Protein AF-A0A975M7Q2-F1 (afdb_monomer_lite)

Secondary structure (DSSP, 8-state):
-----------------------S---------PEEEEEE-HHHHGGGGGGTPEEEE--SHHHHHHHHHT--TTEEEEEE-HHHHHHTTTGGG-TTSPEEEEPP-

pLDDT: mean 78.94, std 19.71, range [43.22, 97.06]

Radius of gyration: 27.91 Å; chains: 1; bounding box: 64×70×46 Å

Structure (mmCIF, N/CA/C/O backbone):
data_AF-A0A975M7Q2-F1
#
_entry.id   AF-A0A975M7Q2-F1
#
loop_
_atom_site.group_PDB
_atom_site.id
_atom_site.type_symbol
_atom_site.label_atom_id
_atom_site.label_alt_id
_atom_site.label_comp_id
_atom_site.label_asym_id
_atom_site.label_entity_id
_atom_site.label_seq_id
_atom_site.pdbx_PDB_ins_code
_atom_site.Cartn_x
_atom_site.Cartn_y
_atom_site.Cartn_z
_atom_site.occupancy
_atom_site.B_iso_or_equiv
_atom_site.auth_seq_id
_atom_site.auth_comp_id
_atom_site.auth_asym_id
_atom_site.auth_atom_id
_atom_site.pdbx_PDB_model_num
ATOM 1 N N . MET A 1 1 ? 50.970 -33.516 34.238 1.00 51.69 1 MET A N 1
ATOM 2 C CA . MET A 1 1 ? 51.977 -34.442 33.665 1.00 51.69 1 MET A CA 1
ATOM 3 C C . MET A 1 1 ? 51.558 -35.867 34.011 1.00 51.69 1 MET A C 1
ATOM 5 O O . MET A 1 1 ? 51.052 -36.036 35.111 1.00 51.69 1 MET A O 1
ATOM 9 N N . SER A 1 2 ? 51.789 -36.826 33.098 1.00 52.62 2 SER A N 1
ATOM 10 C CA . SER A 1 2 ? 51.241 -38.208 32.991 1.00 52.62 2 SER A CA 1
ATOM 11 C C . SER A 1 2 ? 50.012 -38.237 32.066 1.00 52.62 2 SER A C 1
ATOM 13 O O . SER A 1 2 ? 48.976 -37.705 32.441 1.00 52.62 2 SER A O 1
ATOM 15 N N . SER A 1 3 ? 50.058 -38.649 30.789 1.00 45.38 3 SER A N 1
ATOM 16 C CA . SER A 1 3 ? 50.880 -39.611 30.012 1.00 45.38 3 SER A CA 1
ATOM 17 C C . SER A 1 3 ? 50.821 -41.059 30.494 1.00 45.38 3 SER A C 1
ATOM 19 O O . SER A 1 3 ? 51.499 -41.386 31.467 1.00 45.38 3 SER A O 1
ATOM 21 N N . ALA A 1 4 ? 50.019 -41.869 29.785 1.00 54.19 4 ALA A N 1
ATOM 22 C CA . ALA A 1 4 ? 50.346 -43.127 29.073 1.00 54.19 4 ALA A CA 1
ATOM 23 C C . ALA A 1 4 ? 49.012 -43.878 28.798 1.00 54.19 4 ALA A C 1
ATOM 25 O O . ALA A 1 4 ? 48.249 -44.077 29.735 1.00 54.19 4 ALA A O 1
ATOM 26 N N . ASP A 1 5 ? 48.531 -44.047 27.560 1.00 52.31 5 ASP A N 1
ATOM 27 C CA . ASP A 1 5 ? 48.927 -44.981 26.476 1.00 52.31 5 ASP A CA 1
ATOM 28 C C . ASP A 1 5 ? 48.410 -46.430 26.612 1.00 52.31 5 ASP A C 1
ATOM 30 O O . ASP A 1 5 ? 48.272 -46.939 27.721 1.00 52.31 5 ASP A O 1
ATOM 34 N N . VAL A 1 6 ? 48.223 -47.071 25.439 1.00 63.69 6 VAL A N 1
ATOM 35 C CA . VAL A 1 6 ? 47.760 -48.452 25.109 1.00 63.69 6 VAL A CA 1
ATOM 36 C C . VAL A 1 6 ? 46.226 -48.596 24.948 1.00 63.69 6 VAL A C 1
ATOM 38 O O . VAL A 1 6 ? 45.512 -48.501 25.938 1.00 63.69 6 VAL A O 1
ATOM 41 N N . ASN A 1 7 ? 45.563 -48.742 23.785 1.00 52.19 7 ASN A N 1
ATOM 42 C CA . ASN A 1 7 ? 45.777 -49.231 22.399 1.00 52.19 7 ASN A CA 1
ATOM 43 C C . ASN A 1 7 ? 45.180 -50.641 22.105 1.00 52.19 7 ASN A C 1
ATOM 45 O O . ASN A 1 7 ? 45.416 -51.574 22.863 1.00 52.19 7 ASN A O 1
ATOM 49 N N . GLU A 1 8 ? 44.488 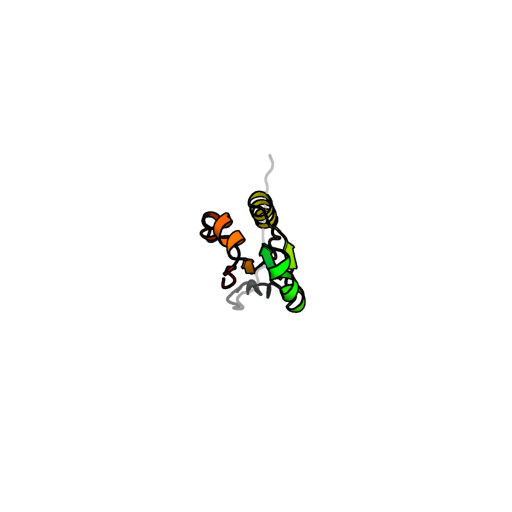-50.733 20.950 1.00 50.81 8 GLU A N 1
ATOM 50 C CA . GLU A 1 8 ? 44.126 -51.914 20.108 1.00 50.81 8 GLU A CA 1
ATOM 51 C C . GLU A 1 8 ? 43.085 -52.918 20.647 1.00 50.81 8 GLU A C 1
ATOM 53 O O . GLU A 1 8 ? 43.093 -53.277 21.812 1.00 50.81 8 GLU A O 1
ATOM 58 N N . ALA A 1 9 ? 42.168 -53.497 19.869 1.00 49.69 9 ALA A N 1
ATOM 59 C CA . ALA A 1 9 ? 41.797 -53.395 18.460 1.00 49.69 9 ALA A CA 1
ATOM 60 C C . ALA A 1 9 ? 40.444 -54.108 18.297 1.00 49.69 9 ALA A C 1
ATOM 62 O O . ALA A 1 9 ? 40.264 -55.174 18.874 1.00 49.69 9 ALA A O 1
ATOM 63 N N . GLU A 1 10 ? 39.553 -53.600 17.445 1.00 47.06 10 GLU A N 1
ATOM 64 C CA . GLU A 1 10 ? 38.587 -54.455 16.748 1.00 47.06 10 GLU A CA 1
ATOM 65 C C . GLU A 1 10 ? 38.637 -54.129 15.256 1.00 47.06 10 GLU A C 1
ATOM 67 O O . GLU A 1 10 ? 38.351 -53.023 14.795 1.00 47.06 10 GLU A O 1
ATOM 72 N N . THR A 1 11 ? 39.105 -55.125 14.516 1.00 51.84 11 THR A N 1
ATOM 73 C CA . THR A 1 11 ? 39.165 -55.214 13.067 1.00 51.84 11 THR A CA 1
ATOM 74 C C . THR A 1 11 ? 37.827 -55.743 12.553 1.00 51.84 11 THR A C 1
ATOM 76 O O . THR A 1 11 ? 37.319 -56.739 13.060 1.00 51.84 11 THR A O 1
ATOM 79 N N . GLY A 1 12 ? 37.255 -55.133 11.509 1.00 45.81 12 GLY A N 1
ATOM 80 C CA . GLY A 1 12 ? 36.086 -55.738 10.865 1.00 45.81 12 GLY A CA 1
ATOM 81 C C . GLY A 1 12 ? 35.348 -54.902 9.825 1.00 45.81 12 GLY A C 1
ATOM 82 O O . GLY A 1 12 ? 34.288 -54.367 10.112 1.00 45.81 12 GLY A O 1
ATOM 83 N N . SER A 1 13 ? 35.870 -54.924 8.595 1.00 49.47 13 SER A N 1
ATOM 84 C CA . SER A 1 13 ? 35.130 -54.851 7.318 1.00 49.47 13 SER A CA 1
ATOM 85 C C . SER A 1 13 ? 34.426 -53.548 6.896 1.00 49.47 13 SER A C 1
ATOM 87 O O . SER A 1 13 ? 33.320 -53.233 7.322 1.00 49.47 13 SER A O 1
ATOM 89 N N . GLY A 1 14 ? 35.003 -52.872 5.893 1.00 46.00 14 GLY A N 1
ATOM 90 C CA . GLY A 1 14 ? 34.227 -52.111 4.894 1.00 46.00 14 GLY A CA 1
ATOM 91 C C . GLY A 1 14 ? 33.785 -53.005 3.716 1.00 46.00 14 GLY A C 1
ATOM 92 O O . GLY A 1 14 ? 33.982 -54.218 3.785 1.00 46.00 14 GLY A O 1
ATOM 93 N N . PRO A 1 15 ? 33.301 -52.455 2.582 1.00 52.12 15 PRO A N 1
ATOM 94 C CA . PRO A 1 15 ? 32.708 -51.134 2.368 1.00 52.12 15 PRO A CA 1
ATOM 95 C C . PRO A 1 15 ? 31.280 -51.236 1.770 1.00 52.12 15 PRO A C 1
ATOM 97 O O . PRO A 1 15 ? 31.039 -51.955 0.803 1.00 52.12 15 PRO A O 1
ATOM 100 N N . GLY A 1 16 ? 30.326 -50.471 2.304 1.00 47.06 16 GLY A N 1
ATOM 101 C CA . GLY A 1 16 ? 28.997 -50.293 1.713 1.00 47.06 16 GLY A CA 1
ATOM 102 C C . GLY A 1 16 ? 28.849 -48.869 1.200 1.00 47.06 16 GLY A C 1
ATOM 103 O O . GLY A 1 16 ? 28.748 -47.939 1.993 1.00 47.06 16 GLY A O 1
ATOM 104 N N . GLY A 1 17 ? 28.894 -48.697 -0.121 1.00 46.62 17 GLY A N 1
ATOM 105 C CA . GLY A 1 17 ? 28.723 -47.409 -0.781 1.00 46.62 17 GLY A CA 1
ATOM 106 C C . GLY A 1 17 ? 27.366 -46.769 -0.481 1.00 46.62 17 GLY A C 1
ATOM 107 O O . GLY A 1 17 ? 26.326 -47.420 -0.518 1.00 46.62 17 GLY A O 1
ATOM 108 N N . GLY A 1 18 ? 27.404 -45.467 -0.225 1.00 44.53 18 GLY A N 1
ATOM 109 C CA . GLY A 1 18 ? 26.240 -44.614 -0.024 1.00 44.53 18 GLY A CA 1
ATOM 110 C C . GLY A 1 18 ? 26.659 -43.165 -0.201 1.00 44.53 18 GLY A C 1
ATOM 111 O O . GLY A 1 18 ? 26.815 -42.418 0.757 1.00 44.53 18 GLY A O 1
ATOM 112 N N . THR A 1 19 ? 26.950 -42.810 -1.446 1.00 51.81 19 THR A N 1
ATOM 113 C CA . THR A 1 19 ? 27.262 -41.458 -1.901 1.00 51.81 19 THR A CA 1
ATOM 114 C C . THR A 1 19 ? 26.157 -40.473 -1.531 1.00 51.81 19 THR A C 1
ATOM 116 O O . THR A 1 19 ? 24.996 -40.701 -1.863 1.00 51.81 19 THR A O 1
ATOM 119 N N . GLY A 1 20 ? 26.554 -39.332 -0.971 1.00 45.94 20 GLY A N 1
ATOM 120 C CA . GLY A 1 20 ? 25.791 -38.093 -1.079 1.00 45.94 20 GLY A CA 1
ATOM 121 C C . GLY A 1 20 ? 24.807 -37.848 0.054 1.00 45.94 20 GLY A C 1
ATOM 122 O O . GLY A 1 20 ? 23.603 -38.029 -0.104 1.00 45.94 20 GLY A O 1
ATOM 123 N N . GLY A 1 21 ? 25.318 -37.280 1.148 1.00 49.25 21 GLY A N 1
ATOM 124 C CA . GLY A 1 21 ? 24.552 -36.312 1.923 1.00 49.25 21 GLY A CA 1
ATOM 125 C C . GLY A 1 21 ? 24.221 -35.117 1.030 1.00 49.25 21 GLY A C 1
ATOM 126 O O . GLY A 1 21 ? 24.939 -34.124 1.013 1.00 49.25 21 GLY A O 1
ATOM 127 N N . ALA A 1 22 ? 23.160 -35.241 0.239 1.00 54.53 22 ALA A N 1
ATOM 128 C CA . ALA A 1 22 ? 22.482 -34.102 -0.345 1.00 54.53 22 ALA A CA 1
ATOM 129 C C . ALA A 1 22 ? 21.526 -33.602 0.731 1.00 54.53 22 ALA A C 1
ATOM 131 O O . ALA A 1 22 ? 20.546 -34.272 1.062 1.00 54.53 22 ALA A O 1
ATOM 132 N N . GLY A 1 23 ? 21.900 -32.474 1.332 1.00 46.59 23 GLY A N 1
ATOM 133 C CA . GLY A 1 23 ? 21.160 -31.837 2.399 1.00 46.59 23 GLY A CA 1
ATOM 134 C C . GLY A 1 23 ? 19.666 -31.816 2.113 1.00 46.59 23 GLY A C 1
ATOM 135 O O . GLY A 1 23 ? 19.208 -31.474 1.025 1.00 46.59 23 GLY A O 1
ATOM 136 N N . THR A 1 24 ? 18.897 -32.097 3.152 1.00 55.56 24 THR A N 1
ATOM 137 C CA . THR A 1 24 ? 17.496 -31.695 3.274 1.00 55.56 24 THR A CA 1
ATOM 138 C C . THR A 1 24 ? 17.345 -30.171 3.407 1.00 55.56 24 THR A C 1
ATOM 140 O O . THR A 1 24 ? 16.369 -29.696 3.968 1.00 55.56 24 THR A O 1
ATOM 143 N N . ASP A 1 25 ? 18.283 -29.400 2.855 1.00 48.53 25 ASP A N 1
ATOM 144 C CA . ASP A 1 25 ? 18.073 -28.044 2.371 1.00 48.53 25 ASP A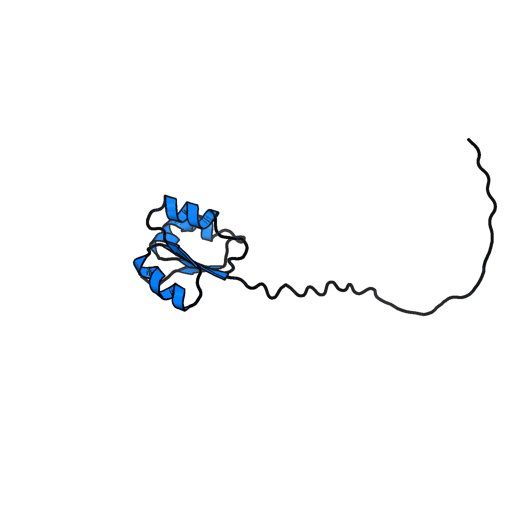 CA 1
ATOM 145 C C . ASP A 1 25 ? 17.694 -28.147 0.889 1.00 48.53 25 ASP A C 1
ATOM 147 O O . ASP A 1 25 ? 18.374 -27.706 -0.031 1.00 48.53 25 ASP A O 1
ATOM 151 N N . ARG A 1 26 ? 16.572 -28.806 0.626 1.00 48.44 26 ARG A N 1
ATOM 152 C CA . ARG A 1 26 ? 15.719 -28.234 -0.393 1.00 48.44 26 ARG A CA 1
ATOM 153 C C . ARG A 1 26 ? 14.847 -27.334 0.438 1.00 48.44 26 ARG A C 1
ATOM 155 O O . ARG A 1 26 ? 13.858 -27.822 0.977 1.00 48.44 26 ARG A O 1
ATOM 162 N N . GLY A 1 27 ? 15.263 -26.083 0.629 1.00 44.81 27 GLY A N 1
ATOM 163 C CA . GLY A 1 27 ? 14.335 -25.053 1.033 1.00 44.81 27 GLY A CA 1
ATOM 164 C C . GLY A 1 27 ? 13.054 -25.275 0.233 1.00 44.81 27 GLY A C 1
ATOM 165 O O . GLY A 1 27 ? 12.958 -24.940 -0.945 1.00 44.81 27 GLY A O 1
ATOM 166 N N . THR A 1 28 ? 12.038 -25.842 0.881 1.00 51.56 28 THR A N 1
ATOM 167 C CA . THR A 1 28 ? 10.763 -25.160 0.953 1.00 51.56 28 THR A CA 1
ATOM 168 C C 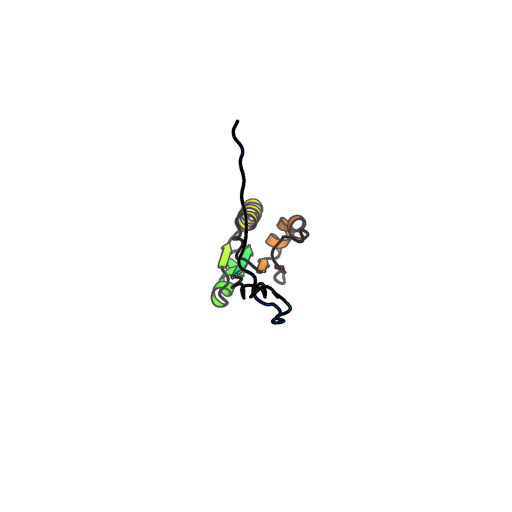. THR A 1 28 ? 11.146 -23.723 1.240 1.00 51.56 28 THR A C 1
ATOM 170 O O . THR A 1 28 ? 11.286 -23.339 2.397 1.00 51.56 28 THR A O 1
ATOM 173 N N . GLY A 1 29 ? 11.416 -22.943 0.184 1.00 43.22 29 GLY A N 1
ATOM 174 C CA . GLY A 1 29 ? 11.147 -21.529 0.258 1.00 43.22 29 GLY A CA 1
ATOM 175 C C . GLY A 1 29 ? 9.741 -21.534 0.801 1.00 43.22 29 GLY A C 1
ATOM 176 O O . GLY A 1 29 ? 8.854 -22.119 0.167 1.00 43.22 29 GLY A O 1
ATOM 177 N N . SER A 1 30 ? 9.589 -21.109 2.057 1.00 56.91 30 SER A N 1
ATOM 178 C CA . SER A 1 30 ? 8.289 -20.863 2.648 1.00 56.91 30 SER A CA 1
ATOM 179 C C . SER A 1 30 ? 7.469 -20.301 1.504 1.00 56.91 30 SER A C 1
ATOM 181 O O . SER A 1 30 ? 7.926 -19.343 0.877 1.00 56.91 30 SER A O 1
ATOM 183 N N . ASN A 1 31 ? 6.368 -20.951 1.118 1.00 49.12 31 ASN A N 1
ATOM 184 C CA . ASN A 1 31 ? 5.396 -20.297 0.251 1.00 49.12 31 ASN A CA 1
ATOM 185 C C . ASN A 1 31 ? 4.912 -19.132 1.107 1.00 49.12 31 ASN A C 1
ATOM 187 O O . ASN A 1 31 ? 3.992 -19.283 1.905 1.00 49.12 31 ASN A O 1
ATOM 191 N N . GLY A 1 32 ? 5.708 -18.066 1.116 1.00 54.41 32 GLY A N 1
ATOM 192 C CA . GLY A 1 32 ? 5.657 -17.029 2.110 1.00 54.41 32 GLY A CA 1
ATOM 193 C C . GLY A 1 32 ? 4.335 -16.382 1.839 1.00 54.41 32 GLY A C 1
ATOM 194 O O . GLY A 1 32 ? 4.135 -15.843 0.753 1.00 54.41 32 GLY A O 1
ATOM 195 N N . THR A 1 33 ? 3.405 -16.530 2.769 1.00 70.50 33 THR A N 1
ATOM 196 C CA . THR A 1 33 ? 2.146 -15.800 2.781 1.00 70.50 33 THR A CA 1
ATOM 197 C C . THR A 1 33 ? 2.486 -14.322 2.909 1.00 70.50 33 THR A C 1
ATOM 199 O O . THR A 1 33 ? 2.489 -13.759 3.999 1.00 70.50 33 THR A O 1
ATOM 202 N N . GLY A 1 34 ? 2.878 -13.729 1.785 1.00 82.25 34 GLY A N 1
ATOM 203 C CA . GLY A 1 34 ? 3.152 -12.319 1.642 1.00 82.25 34 GLY A CA 1
ATOM 204 C C . GLY A 1 34 ? 1.835 -11.575 1.710 1.00 82.25 34 GLY A C 1
ATOM 205 O O . GLY A 1 34 ? 0.859 -11.957 1.062 1.00 82.25 34 GLY A O 1
ATOM 206 N N . THR A 1 35 ? 1.796 -10.529 2.521 1.00 92.00 35 THR A N 1
ATOM 207 C CA . THR A 1 35 ? 0.619 -9.671 2.632 1.00 92.00 35 THR A CA 1
ATOM 208 C C . THR A 1 35 ? 0.737 -8.523 1.640 1.00 92.00 35 THR A C 1
ATOM 210 O O . THR A 1 35 ? 1.827 -7.993 1.416 1.00 92.00 35 THR A O 1
ATOM 213 N N . VAL A 1 36 ? -0.389 -8.137 1.042 1.00 94.25 36 VAL A N 1
ATOM 214 C CA . VAL A 1 36 ? -0.480 -6.913 0.244 1.00 94.25 36 VAL A CA 1
ATOM 215 C C . VAL A 1 36 ? -0.871 -5.770 1.173 1.00 94.25 36 VAL A C 1
ATOM 217 O O . VAL A 1 36 ? -1.885 -5.848 1.867 1.00 94.25 36 VAL A O 1
ATOM 220 N N . ALA A 1 37 ? -0.075 -4.709 1.187 1.00 96.25 37 ALA A N 1
ATOM 221 C CA . ALA A 1 37 ? -0.404 -3.461 1.859 1.00 96.25 37 ALA A CA 1
ATOM 222 C C . ALA A 1 37 ? -0.907 -2.429 0.844 1.00 96.25 37 ALA A C 1
ATOM 224 O O . ALA A 1 37 ? -0.551 -2.479 -0.332 1.00 96.25 37 ALA A O 1
ATOM 225 N N . ALA A 1 38 ? -1.713 -1.474 1.293 1.00 96.75 38 ALA A N 1
ATOM 226 C CA . ALA A 1 38 ? -2.059 -0.297 0.512 1.00 96.75 38 ALA A CA 1
ATOM 227 C C . ALA A 1 38 ? -1.826 0.966 1.349 1.00 96.75 38 ALA A C 1
ATOM 229 O O . ALA A 1 38 ? -2.297 1.033 2.483 1.00 96.75 38 ALA A O 1
ATOM 230 N N . LEU A 1 39 ? -1.093 1.939 0.809 1.00 97.06 39 LEU A N 1
ATOM 231 C CA . LEU A 1 39 ? -0.607 3.129 1.513 1.00 97.06 39 LEU A CA 1
ATOM 232 C C . LEU A 1 39 ? -0.946 4.401 0.723 1.00 97.06 39 LEU A C 1
ATOM 234 O O . LEU A 1 39 ? -0.705 4.474 -0.482 1.00 97.06 39 LEU A O 1
ATOM 238 N N . GLY A 1 40 ? -1.498 5.399 1.415 1.00 95.81 40 GLY A N 1
ATOM 239 C CA . GLY A 1 40 ? -1.922 6.671 0.824 1.00 95.81 40 GLY A CA 1
ATOM 240 C C . GLY A 1 40 ? -3.306 7.138 1.279 1.00 95.81 40 GLY A C 1
ATOM 241 O O . GLY A 1 40 ? -3.774 6.777 2.364 1.00 95.81 40 GLY A O 1
ATOM 242 N N . GLU A 1 41 ? -3.967 7.966 0.466 1.00 94.19 41 GLU A N 1
ATOM 243 C CA . GLU A 1 41 ? -5.168 8.697 0.869 1.00 94.19 41 GLU A CA 1
ATOM 244 C C . GLU A 1 41 ? -6.350 7.762 1.183 1.00 94.19 41 GLU A C 1
ATOM 246 O O . GLU A 1 41 ? -6.751 6.957 0.332 1.00 94.19 41 GLU A O 1
ATOM 251 N N . PRO A 1 42 ? -7.013 7.916 2.349 1.00 90.62 42 PRO A N 1
ATOM 252 C CA . PRO A 1 42 ? -8.058 6.995 2.807 1.00 90.62 42 PRO A CA 1
ATOM 253 C C . PRO A 1 42 ? -9.190 6.766 1.798 1.00 90.62 42 PRO A C 1
ATOM 255 O O . PRO A 1 42 ? -9.692 5.649 1.664 1.00 90.62 42 PRO A O 1
ATOM 258 N N . ALA A 1 43 ? -9.577 7.820 1.070 1.00 88.88 43 ALA A N 1
ATOM 259 C CA . ALA A 1 43 ? -10.662 7.776 0.095 1.00 88.88 43 ALA A CA 1
ATOM 260 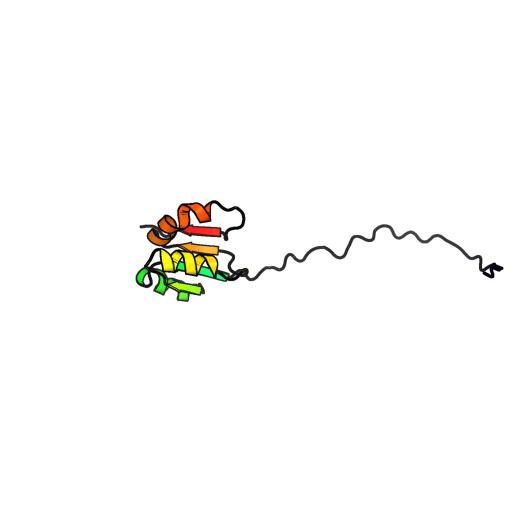C C . ALA A 1 43 ? -10.378 6.813 -1.071 1.00 88.88 43 ALA A C 1
ATOM 262 O O . ALA A 1 43 ? -11.295 6.142 -1.542 1.00 88.88 43 ALA A O 1
ATOM 263 N N . LEU A 1 44 ? -9.118 6.705 -1.502 1.00 87.25 44 LEU A N 1
ATOM 264 C CA . LEU A 1 44 ? -8.702 5.818 -2.592 1.00 87.25 44 LEU A CA 1
ATOM 265 C C . LEU A 1 44 ? -8.467 4.382 -2.107 1.00 87.25 44 LEU A C 1
ATOM 267 O O . LEU A 1 44 ? -8.586 3.433 -2.881 1.00 87.25 44 LEU A O 1
ATOM 271 N N . LEU A 1 45 ? -8.165 4.208 -0.818 1.00 91.25 45 LEU A N 1
ATOM 272 C CA . LEU A 1 45 ? -7.800 2.912 -0.250 1.00 91.25 45 LEU A CA 1
ATOM 273 C C . LEU A 1 45 ? -8.991 2.047 0.179 1.00 91.25 45 LEU A C 1
ATOM 275 O O . LEU A 1 45 ? -8.865 0.825 0.262 1.00 91.25 45 LEU A O 1
ATOM 279 N N . GLN A 1 46 ? -10.154 2.644 0.446 1.00 86.75 46 GLN A N 1
ATOM 280 C CA . GLN A 1 46 ? -11.283 1.958 1.087 1.00 86.75 46 GLN A CA 1
ATOM 281 C C . GLN A 1 46 ? -11.742 0.678 0.357 1.00 86.75 46 GLN A C 1
ATOM 283 O O . GLN A 1 46 ? -12.152 -0.286 1.013 1.00 86.75 46 GLN A O 1
ATOM 288 N N . GLY A 1 47 ? -11.643 0.638 -0.976 1.00 87.25 47 GLY A N 1
ATOM 289 C CA . GLY A 1 47 ? -11.997 -0.532 -1.790 1.00 87.25 47 GLY A CA 1
ATOM 290 C C . GLY A 1 47 ? -11.022 -1.710 -1.664 1.00 87.25 47 GLY A C 1
ATOM 291 O O . GLY A 1 47 ? -11.435 -2.861 -1.787 1.00 87.25 47 GLY A O 1
ATOM 292 N N . TYR A 1 48 ? -9.751 -1.459 -1.337 1.00 90.00 48 TYR A N 1
ATOM 293 C CA . TYR A 1 48 ? -8.707 -2.492 -1.297 1.00 90.00 48 TYR A CA 1
ATOM 294 C C . TYR A 1 48 ? -8.831 -3.442 -0.105 1.00 90.00 48 TYR A C 1
ATOM 296 O O . TYR A 1 48 ? -8.347 -4.572 -0.166 1.00 90.00 48 TYR A O 1
ATOM 304 N N . ARG A 1 49 ? -9.574 -3.054 0.940 1.00 88.75 49 ARG A N 1
AT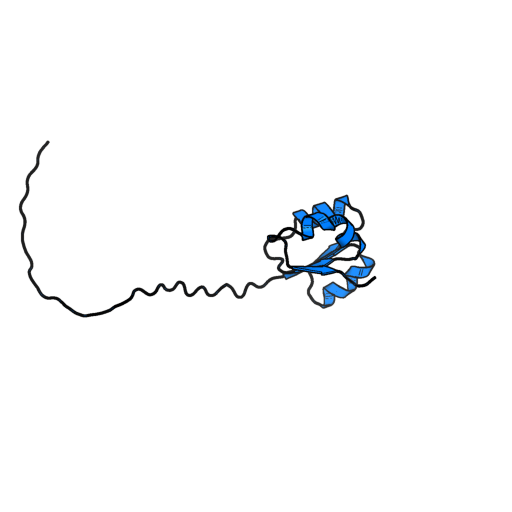OM 305 C CA . ARG A 1 49 ? -9.931 -3.977 2.030 1.00 88.75 49 ARG A CA 1
ATOM 306 C C . ARG A 1 49 ? -10.698 -5.196 1.536 1.00 88.75 49 ARG A C 1
ATOM 308 O O . ARG A 1 49 ? -10.530 -6.274 2.094 1.00 88.75 49 ARG A O 1
ATOM 315 N N . LEU A 1 50 ? -11.525 -5.036 0.502 1.00 90.31 50 LEU A N 1
ATOM 316 C CA . LEU A 1 50 ? -12.290 -6.141 -0.081 1.00 90.31 50 LEU A CA 1
ATOM 317 C C . LEU A 1 50 ? -11.377 -7.165 -0.764 1.00 90.31 50 LEU A C 1
ATOM 319 O O . LEU A 1 50 ? -11.702 -8.346 -0.797 1.00 90.31 50 LEU A O 1
ATOM 323 N N . ALA A 1 51 ? -10.228 -6.715 -1.270 1.00 89.25 51 ALA A N 1
ATOM 324 C CA . ALA A 1 51 ? -9.211 -7.560 -1.885 1.00 89.25 51 ALA A CA 1
ATOM 325 C C . ALA A 1 51 ? -8.252 -8.199 -0.860 1.00 89.25 51 ALA A C 1
ATOM 327 O O . ALA A 1 51 ? -7.309 -8.878 -1.253 1.00 89.25 51 ALA A O 1
ATOM 328 N N . GLY A 1 52 ? -8.468 -7.983 0.444 1.00 90.56 52 GLY A N 1
ATOM 329 C CA . GLY A 1 52 ? -7.613 -8.517 1.506 1.00 90.56 52 GLY A CA 1
ATOM 330 C C . GLY A 1 52 ? -6.346 -7.702 1.776 1.00 90.56 52 GLY A C 1
ATOM 331 O O . GLY A 1 52 ? -5.477 -8.178 2.502 1.00 90.56 52 GLY A O 1
ATOM 332 N N . ALA A 1 53 ? -6.232 -6.486 1.228 1.00 93.62 53 ALA A N 1
ATOM 333 C CA . ALA A 1 53 ? -5.093 -5.621 1.512 1.00 93.62 53 ALA A CA 1
ATOM 334 C C . ALA A 1 53 ? -5.179 -5.009 2.919 1.00 93.62 53 ALA A C 1
ATOM 336 O O . ALA A 1 53 ? -6.249 -4.577 3.369 1.00 93.62 53 ALA A O 1
ATOM 337 N N . VAL A 1 54 ? -4.030 -4.911 3.588 1.00 94.94 54 VAL A N 1
ATOM 338 C CA . VAL A 1 54 ? -3.884 -4.164 4.841 1.00 94.94 54 VAL A CA 1
ATOM 339 C C . VAL A 1 54 ? -3.720 -2.687 4.507 1.00 94.94 54 VAL A C 1
ATOM 341 O O . VAL A 1 54 ? -2.827 -2.315 3.750 1.00 94.94 54 VAL A O 1
ATOM 344 N N . LEU A 1 55 ? -4.590 -1.838 5.051 1.00 95.25 55 LEU A N 1
ATOM 345 C CA . LEU A 1 55 ? -4.549 -0.409 4.756 1.00 95.25 55 LEU A CA 1
ATOM 346 C C . LEU A 1 55 ? -3.668 0.346 5.748 1.00 95.25 55 LEU A C 1
ATOM 348 O O . LEU A 1 55 ? -3.866 0.246 6.957 1.00 95.25 55 LEU A O 1
ATOM 352 N N . PHE A 1 56 ? -2.798 1.186 5.206 1.00 96.56 56 PHE A N 1
ATOM 353 C CA . PHE A 1 56 ? -2.013 2.194 5.901 1.00 96.56 56 PHE A CA 1
ATOM 354 C C . PHE A 1 56 ? -2.481 3.573 5.410 1.00 96.56 56 PHE A C 1
ATOM 356 O O . PHE A 1 56 ? -1.913 4.131 4.473 1.00 96.56 56 PHE A O 1
ATOM 363 N N . PRO A 1 57 ? -3.585 4.110 5.958 1.00 95.69 57 PRO A N 1
ATOM 364 C CA . PRO A 1 57 ? -4.078 5.422 5.560 1.00 95.69 57 PRO A CA 1
ATOM 365 C C . PRO A 1 57 ? -3.087 6.512 5.985 1.00 95.69 57 PRO A C 1
ATOM 367 O O . PRO A 1 57 ? -2.784 6.645 7.168 1.00 95.69 57 PRO A O 1
ATOM 370 N N . ALA A 1 58 ? -2.613 7.303 5.026 1.00 95.94 58 ALA A N 1
ATOM 371 C CA . ALA A 1 58 ? -1.686 8.408 5.248 1.00 95.94 58 ALA A CA 1
ATOM 372 C C . ALA A 1 58 ? -1.941 9.498 4.202 1.00 95.94 58 ALA A C 1
ATOM 374 O O . ALA A 1 58 ? -2.087 9.194 3.022 1.00 95.94 58 ALA A O 1
ATOM 375 N N . SER A 1 59 ? -2.046 10.761 4.619 1.00 91.00 59 SER A N 1
ATOM 376 C CA . SER A 1 59 ? -2.342 11.880 3.700 1.00 91.00 59 SER A CA 1
ATOM 377 C C . SER A 1 59 ? -1.265 12.960 3.703 1.00 91.00 59 SER A C 1
ATOM 379 O O . SER A 1 59 ? -1.216 13.776 2.787 1.00 91.00 59 SER A O 1
ATOM 381 N N . SER A 1 60 ? -0.400 12.979 4.717 1.00 94.88 60 SER A N 1
ATOM 382 C CA . SER A 1 60 ? 0.755 13.874 4.770 1.00 94.88 60 SER A CA 1
ATOM 383 C C . SER A 1 60 ? 2.057 13.139 4.467 1.00 94.88 60 SER A C 1
ATOM 385 O O . SER A 1 60 ? 2.193 11.945 4.725 1.00 94.88 60 SER A O 1
ATOM 387 N N . GLU A 1 61 ? 3.051 13.875 3.974 1.00 95.12 61 GLU A N 1
ATOM 388 C CA . GLU A 1 61 ? 4.388 13.342 3.701 1.00 95.12 61 GLU A CA 1
ATOM 389 C C . GLU A 1 61 ? 5.002 12.630 4.920 1.00 95.12 61 GLU A C 1
ATOM 391 O O . GLU A 1 61 ? 5.524 11.522 4.798 1.00 95.12 61 GLU A O 1
ATOM 396 N N . THR A 1 62 ? 4.893 13.228 6.110 1.00 95.75 62 THR A N 1
ATOM 397 C CA . THR A 1 62 ? 5.416 12.643 7.352 1.00 95.75 62 THR A CA 1
ATOM 398 C C . THR A 1 62 ? 4.726 11.324 7.697 1.00 95.75 62 THR A C 1
ATOM 400 O O . THR A 1 62 ? 5.399 10.363 8.067 1.00 95.75 62 THR A O 1
ATOM 403 N N . GLU A 1 63 ? 3.399 11.251 7.554 1.00 96.25 63 GLU A N 1
ATOM 404 C CA . GLU A 1 63 ? 2.640 10.015 7.785 1.00 96.25 63 GLU A CA 1
ATOM 405 C C . GLU A 1 63 ? 3.010 8.933 6.772 1.00 96.25 63 GLU A C 1
ATOM 407 O O . GLU A 1 63 ? 3.161 7.777 7.152 1.00 96.25 63 GLU A O 1
ATOM 412 N N . ILE A 1 64 ? 3.197 9.303 5.502 1.00 97.06 64 ILE A N 1
ATOM 413 C CA . ILE A 1 64 ? 3.569 8.369 4.435 1.00 97.06 64 ILE A CA 1
ATOM 414 C C . ILE A 1 64 ? 4.936 7.748 4.735 1.00 97.06 64 ILE A C 1
ATOM 416 O O . ILE A 1 64 ? 5.069 6.525 4.712 1.00 97.06 64 ILE A O 1
ATOM 420 N N . ARG A 1 65 ? 5.940 8.565 5.080 1.00 95.56 65 ARG A N 1
ATOM 421 C CA . ARG A 1 65 ? 7.283 8.069 5.428 1.00 95.56 65 ARG A CA 1
ATOM 422 C C . ARG A 1 65 ? 7.272 7.212 6.695 1.00 95.56 65 ARG A C 1
ATOM 424 O O . ARG A 1 65 ? 7.949 6.189 6.744 1.00 95.56 65 ARG A O 1
ATOM 431 N N . ALA A 1 66 ? 6.496 7.602 7.707 1.00 96.00 66 ALA A N 1
ATOM 432 C CA . ALA A 1 66 ? 6.359 6.830 8.942 1.00 96.00 66 ALA A CA 1
ATOM 433 C C . ALA A 1 66 ? 5.645 5.487 8.717 1.00 96.00 66 ALA A C 1
ATOM 435 O O . ALA A 1 66 ? 6.044 4.466 9.271 1.00 96.00 66 ALA A O 1
ATOM 436 N N . ALA A 1 67 ? 4.604 5.461 7.888 1.00 96.00 67 ALA A N 1
ATOM 437 C CA . ALA A 1 67 ? 3.905 4.231 7.540 1.00 96.00 67 ALA A CA 1
ATOM 438 C C . ALA A 1 67 ? 4.793 3.298 6.705 1.00 96.00 67 ALA A C 1
ATOM 440 O O . ALA A 1 67 ? 4.824 2.101 6.963 1.00 96.00 67 ALA A O 1
ATOM 441 N N . TRP A 1 68 ? 5.561 3.845 5.759 1.00 95.38 68 TRP A N 1
ATOM 442 C CA . TRP A 1 68 ? 6.518 3.086 4.953 1.00 95.38 68 TRP A CA 1
ATOM 443 C C . TRP A 1 68 ? 7.611 2.424 5.804 1.00 95.38 68 TRP A C 1
ATOM 445 O O . TRP A 1 68 ? 7.884 1.239 5.645 1.00 95.38 68 TRP A O 1
ATOM 455 N N . SER A 1 69 ? 8.191 3.153 6.762 1.00 93.31 69 SER A N 1
ATOM 456 C CA . SER A 1 69 ? 9.255 2.624 7.629 1.00 93.31 69 SER A CA 1
ATOM 457 C C . SER A 1 69 ? 8.772 1.624 8.685 1.00 93.31 69 SER A C 1
ATOM 459 O O . SER A 1 69 ? 9.587 0.934 9.292 1.00 93.31 69 SER A O 1
ATOM 461 N N . THR A 1 70 ? 7.460 1.542 8.916 1.00 93.69 70 THR A N 1
ATOM 462 C CA . THR A 1 70 ? 6.838 0.627 9.886 1.00 93.69 70 THR A CA 1
ATOM 463 C C . THR A 1 70 ? 6.145 -0.558 9.218 1.00 93.69 70 THR A C 1
ATOM 465 O O . THR A 1 70 ? 5.488 -1.348 9.904 1.00 93.69 70 THR A O 1
ATOM 468 N N . LEU A 1 71 ? 6.286 -0.704 7.894 1.00 92.31 71 LEU A N 1
ATOM 469 C CA . LEU A 1 71 ? 5.751 -1.849 7.170 1.00 92.31 71 LEU A CA 1
ATOM 470 C C . LEU A 1 71 ? 6.336 -3.148 7.742 1.00 92.31 71 LEU A C 1
ATOM 472 O O . LEU A 1 71 ? 7.554 -3.270 7.865 1.00 92.31 71 LEU A O 1
ATOM 476 N N . PRO A 1 72 ? 5.491 -4.133 8.087 1.00 89.50 72 PRO A N 1
ATOM 477 C CA . PRO A 1 72 ? 5.977 -5.427 8.538 1.00 89.50 72 PRO A CA 1
ATOM 478 C C . PRO A 1 72 ? 6.805 -6.124 7.454 1.00 89.50 72 PRO A C 1
ATOM 480 O O . PRO A 1 72 ? 6.411 -6.118 6.290 1.00 89.50 72 PRO A O 1
ATOM 483 N N . ASP A 1 73 ? 7.829 -6.878 7.854 1.00 88.25 73 ASP A N 1
ATOM 484 C CA . ASP A 1 73 ? 8.653 -7.703 6.946 1.00 88.25 73 ASP A CA 1
ATOM 485 C C . ASP A 1 73 ? 7.849 -8.767 6.165 1.00 88.25 73 ASP A C 1
ATOM 487 O O . ASP A 1 73 ? 8.339 -9.396 5.232 1.00 88.25 73 ASP A O 1
ATOM 491 N N . THR A 1 74 ? 6.591 -8.994 6.551 1.00 89.56 74 THR A N 1
ATOM 492 C CA . THR A 1 74 ? 5.653 -9.897 5.864 1.00 89.56 74 THR A CA 1
ATOM 493 C C . THR A 1 74 ? 4.966 -9.256 4.654 1.00 89.56 74 THR A C 1
ATOM 495 O O . THR A 1 74 ? 4.266 -9.950 3.909 1.00 89.56 74 THR A O 1
ATOM 498 N N . VAL A 1 75 ? 5.124 -7.945 4.447 1.00 93.12 75 VAL A N 1
ATOM 499 C CA . VAL A 1 75 ? 4.546 -7.224 3.310 1.00 93.12 75 VAL A CA 1
ATOM 500 C C . VAL A 1 75 ? 5.382 -7.497 2.067 1.00 93.12 75 VAL A C 1
ATOM 502 O O . VAL A 1 75 ? 6.506 -7.029 1.935 1.00 93.12 75 VAL A O 1
ATOM 505 N N . ALA A 1 76 ? 4.807 -8.249 1.132 1.00 91.94 76 ALA A N 1
ATOM 506 C CA . ALA A 1 76 ? 5.478 -8.598 -0.117 1.00 91.94 76 ALA A CA 1
ATOM 507 C C . ALA A 1 76 ? 5.219 -7.574 -1.229 1.00 91.94 76 ALA A C 1
ATOM 509 O O . ALA A 1 76 ? 6.038 -7.431 -2.136 1.00 91.94 76 ALA A O 1
ATOM 510 N N . ALA A 1 77 ? 4.081 -6.871 -1.172 1.00 93.44 77 ALA A N 1
ATOM 511 C CA . ALA A 1 77 ? 3.728 -5.847 -2.145 1.00 93.44 77 ALA A CA 1
ATOM 512 C C . ALA A 1 77 ? 2.969 -4.678 -1.509 1.00 93.44 77 ALA A C 1
ATOM 514 O O . ALA A 1 77 ? 2.138 -4.883 -0.621 1.00 93.44 77 ALA A O 1
ATOM 515 N N . VAL A 1 78 ? 3.217 -3.464 -2.002 1.00 96.56 78 VAL A N 1
ATOM 516 C CA . VAL A 1 78 ? 2.568 -2.229 -1.552 1.00 96.56 78 VAL A CA 1
A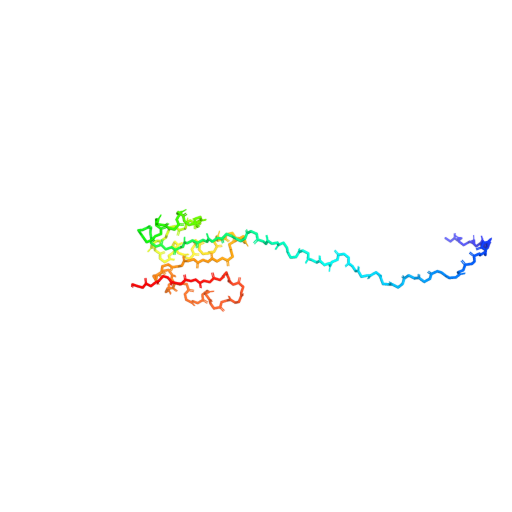TOM 517 C C . VAL A 1 78 ? 1.902 -1.526 -2.731 1.00 96.56 78 VAL A C 1
ATOM 519 O O . VAL A 1 78 ? 2.550 -1.158 -3.711 1.00 96.56 78 VAL A O 1
ATOM 522 N N . VAL A 1 79 ? 0.595 -1.310 -2.617 1.00 96.00 79 VAL A N 1
ATOM 523 C CA . VAL A 1 79 ? -0.187 -0.469 -3.522 1.00 96.00 79 VAL A CA 1
ATOM 524 C C . VAL A 1 79 ? -0.142 0.968 -3.008 1.00 96.00 79 VAL A C 1
ATOM 526 O O . VAL A 1 79 ? -0.619 1.258 -1.915 1.00 96.00 79 VAL A O 1
ATOM 529 N N . LEU A 1 80 ? 0.433 1.869 -3.790 1.00 96.81 80 LEU A N 1
ATOM 530 C CA . LEU A 1 80 ? 0.626 3.272 -3.451 1.00 96.81 80 LEU A CA 1
ATOM 531 C C . LEU A 1 80 ? -0.360 4.142 -4.212 1.00 96.81 80 LEU A C 1
ATOM 533 O O . LEU A 1 80 ? -0.565 3.969 -5.415 1.00 96.81 80 LEU A O 1
ATOM 537 N N . THR A 1 81 ? -0.921 5.138 -3.541 1.00 95.56 81 THR A N 1
ATOM 538 C CA . THR A 1 81 ? -1.559 6.241 -4.257 1.00 95.56 81 THR A CA 1
ATOM 539 C C . THR A 1 81 ? -0.506 7.114 -4.955 1.00 95.56 81 THR A C 1
ATOM 541 O O . THR A 1 81 ? 0.677 7.066 -4.598 1.00 95.56 81 THR A O 1
ATOM 544 N N . PRO A 1 82 ? -0.897 7.935 -5.949 1.00 94.75 82 PRO A N 1
ATOM 545 C CA . PRO A 1 82 ? 0.055 8.770 -6.675 1.00 94.75 82 PRO A CA 1
ATOM 546 C C . PRO A 1 82 ? 0.856 9.716 -5.770 1.00 94.75 82 PRO A C 1
ATOM 548 O O . PRO A 1 82 ? 2.070 9.808 -5.926 1.00 94.75 82 PRO A O 1
ATOM 551 N N . ALA A 1 83 ? 0.217 10.365 -4.789 1.00 94.00 83 ALA A N 1
ATOM 552 C CA . ALA A 1 83 ? 0.922 11.272 -3.881 1.00 94.00 83 ALA A CA 1
ATOM 553 C C . ALA A 1 83 ? 1.886 10.524 -2.946 1.00 94.00 83 ALA A C 1
ATOM 555 O O . ALA A 1 83 ? 2.990 10.999 -2.684 1.00 94.00 83 ALA A O 1
ATOM 556 N N . ALA A 1 84 ? 1.510 9.325 -2.483 1.00 95.69 84 ALA A N 1
ATOM 557 C CA . ALA A 1 84 ? 2.398 8.487 -1.682 1.00 95.69 84 ALA A CA 1
ATOM 558 C C . ALA A 1 84 ? 3.638 8.048 -2.474 1.00 95.69 84 ALA A C 1
ATOM 560 O O . ALA A 1 84 ? 4.751 8.085 -1.950 1.00 95.69 84 ALA A O 1
ATOM 561 N N . ALA A 1 85 ? 3.466 7.695 -3.750 1.00 95.38 85 ALA A N 1
ATOM 562 C CA . ALA A 1 85 ? 4.575 7.341 -4.630 1.00 95.38 85 ALA A CA 1
ATOM 563 C C . ALA A 1 85 ? 5.531 8.521 -4.883 1.00 95.38 85 ALA A C 1
ATOM 565 O O . ALA A 1 85 ? 6.742 8.323 -4.927 1.00 95.38 85 ALA A O 1
ATOM 566 N N . GLU A 1 86 ? 5.012 9.746 -5.008 1.00 94.44 86 GLU A N 1
ATOM 567 C CA . GLU A 1 86 ? 5.833 10.956 -5.161 1.00 94.44 86 GLU A CA 1
ATOM 568 C C . GLU A 1 86 ? 6.693 11.226 -3.921 1.00 94.44 86 GLU A C 1
ATOM 570 O O . GLU A 1 86 ? 7.886 11.505 -4.042 1.00 94.44 86 GLU A O 1
ATOM 575 N N . VAL A 1 87 ? 6.114 11.077 -2.728 1.00 96.06 87 VAL A N 1
ATOM 576 C CA . VAL A 1 87 ? 6.832 11.227 -1.454 1.00 96.06 87 VAL A CA 1
ATOM 577 C C . VAL A 1 87 ? 7.955 10.193 -1.309 1.00 96.06 87 VAL A C 1
ATOM 579 O O . VAL A 1 87 ? 9.050 10.528 -0.844 1.00 96.06 87 VAL A O 1
ATOM 582 N N . LEU A 1 88 ? 7.694 8.947 -1.714 1.00 95.00 88 LEU A N 1
ATOM 583 C CA . LEU A 1 88 ? 8.593 7.804 -1.531 1.00 95.00 88 LEU A CA 1
ATOM 584 C C . LEU A 1 88 ? 9.557 7.569 -2.700 1.00 95.00 88 LEU A C 1
ATOM 586 O O . LEU A 1 88 ? 10.318 6.611 -2.658 1.00 95.00 88 LEU A O 1
ATOM 590 N N . ALA A 1 89 ? 9.572 8.415 -3.734 1.00 89.62 89 ALA A N 1
ATOM 591 C CA . ALA A 1 89 ? 10.292 8.150 -4.986 1.00 89.62 89 ALA A CA 1
ATOM 592 C C . ALA A 1 89 ? 11.773 7.741 -4.816 1.00 89.62 89 ALA A C 1
ATOM 594 O O . ALA A 1 89 ? 12.277 6.941 -5.602 1.00 89.62 89 ALA A O 1
ATOM 595 N N . GLY A 1 90 ? 12.465 8.261 -3.795 1.00 86.44 90 GLY A N 1
ATOM 596 C CA . GLY A 1 90 ? 13.838 7.857 -3.466 1.00 86.44 90 GLY A CA 1
ATOM 597 C C . GLY A 1 90 ? 13.944 6.482 -2.796 1.00 86.44 90 GLY A C 1
ATOM 598 O O . GLY A 1 90 ? 14.868 5.731 -3.094 1.00 86.44 90 GLY A O 1
ATOM 599 N N . ASP A 1 91 ? 12.982 6.138 -1.942 1.00 87.12 91 ASP A N 1
ATOM 600 C CA . ASP A 1 91 ? 12.932 4.877 -1.194 1.00 87.12 91 ASP A CA 1
ATOM 601 C C . ASP A 1 91 ? 12.525 3.694 -2.094 1.00 87.12 91 ASP A C 1
ATOM 603 O O . ASP A 1 91 ? 12.960 2.565 -1.884 1.00 87.12 91 ASP A O 1
ATOM 607 N N . LEU A 1 92 ? 11.737 3.949 -3.148 1.00 86.38 92 LEU A N 1
ATOM 608 C CA . LEU A 1 92 ? 11.292 2.925 -4.109 1.00 86.38 92 LEU A CA 1
ATOM 609 C C . LEU A 1 92 ? 12.414 2.363 -4.993 1.00 86.38 92 LEU A C 1
ATOM 611 O O . LEU A 1 92 ? 12.224 1.337 -5.644 1.00 86.38 92 LEU A O 1
ATOM 615 N N . ALA A 1 93 ? 13.561 3.041 -5.053 1.00 83.56 93 ALA A N 1
ATOM 616 C CA . ALA A 1 93 ? 14.719 2.594 -5.818 1.00 83.56 93 ALA A CA 1
ATOM 617 C C . ALA A 1 93 ? 15.595 1.581 -5.054 1.00 83.56 93 ALA A C 1
ATOM 619 O O . ALA A 1 93 ? 16.519 1.024 -5.649 1.00 83.56 93 ALA A O 1
ATOM 620 N N . ASP A 1 94 ? 15.333 1.346 -3.762 1.00 85.12 94 ASP A N 1
ATOM 621 C CA . ASP A 1 94 ? 16.060 0.360 -2.959 1.00 85.12 94 ASP A CA 1
ATOM 622 C C . ASP A 1 94 ? 15.690 -1.072 -3.400 1.00 85.12 94 ASP A C 1
ATOM 624 O O . ASP A 1 94 ? 14.518 -1.448 -3.338 1.00 85.12 94 ASP A O 1
ATOM 628 N N . PRO A 1 95 ? 16.660 -1.916 -3.804 1.00 80.56 95 PRO A N 1
ATOM 629 C CA . PRO A 1 95 ? 16.413 -3.322 -4.135 1.00 80.56 95 PRO A CA 1
ATOM 630 C C . PRO A 1 95 ? 15.829 -4.160 -2.987 1.00 80.56 95 PRO A C 1
ATOM 632 O O . PRO A 1 95 ? 15.309 -5.247 -3.230 1.00 80.56 95 PRO A O 1
ATOM 635 N N . SER A 1 96 ? 15.956 -3.683 -1.749 1.00 83.12 96 SER A N 1
ATOM 636 C CA . SER A 1 96 ? 15.434 -4.314 -0.534 1.00 83.12 96 SER A CA 1
ATOM 637 C C . SER A 1 96 ? 13.989 -3.905 -0.238 1.00 83.12 96 SER A C 1
ATOM 639 O O . SER A 1 96 ? 13.363 -4.484 0.649 1.00 83.12 96 SER A O 1
ATOM 641 N N . ALA A 1 97 ? 13.459 -2.905 -0.951 1.00 84.06 97 ALA A N 1
ATOM 642 C CA . ALA A 1 97 ? 12.085 -2.463 -0.789 1.00 84.06 97 ALA A CA 1
ATOM 643 C C . ALA A 1 97 ? 11.087 -3.533 -1.280 1.00 84.06 97 ALA A C 1
ATOM 645 O O . ALA A 1 97 ? 11.378 -4.279 -2.222 1.00 84.06 97 ALA A O 1
ATOM 646 N N . PRO A 1 98 ? 9.876 -3.594 -0.692 1.00 87.56 98 PRO A N 1
ATOM 647 C CA . PRO A 1 98 ? 8.797 -4.432 -1.208 1.00 87.56 98 PRO A CA 1
ATOM 648 C C . PRO A 1 98 ? 8.445 -4.087 -2.661 1.00 87.56 98 PRO A C 1
ATOM 650 O O . PRO A 1 98 ? 8.632 -2.953 -3.108 1.00 87.56 98 PRO A O 1
ATOM 653 N N . LEU A 1 99 ? 7.831 -5.030 -3.385 1.00 92.62 99 LEU A N 1
ATOM 654 C CA . LEU A 1 99 ? 7.293 -4.752 -4.719 1.00 92.62 99 LEU A CA 1
ATOM 655 C C . LEU A 1 99 ? 6.260 -3.621 -4.635 1.00 92.62 99 LEU A C 1
ATOM 657 O O . LEU A 1 99 ? 5.305 -3.712 -3.866 1.00 92.62 99 LEU A O 1
ATOM 661 N N . THR A 1 100 ? 6.397 -2.581 -5.454 1.00 94.06 100 THR A N 1
ATOM 662 C CA . THR A 1 100 ? 5.466 -1.446 -5.428 1.00 94.06 100 THR A CA 1
ATOM 663 C C . THR A 1 100 ? 4.646 -1.322 -6.702 1.00 94.06 100 THR A C 1
ATOM 665 O O . THR A 1 100 ? 5.117 -1.571 -7.811 1.00 94.06 100 THR A O 1
ATOM 668 N N . VAL A 1 101 ? 3.380 -0.945 -6.529 1.00 94.56 101 VAL A N 1
ATOM 669 C CA . VAL A 1 101 ? 2.433 -0.653 -7.608 1.00 94.56 101 VAL A CA 1
ATOM 670 C C . VAL A 1 101 ? 1.815 0.702 -7.324 1.00 94.56 101 VAL A C 1
ATOM 672 O O . VAL A 1 101 ? 1.307 0.920 -6.231 1.00 94.56 101 VAL A O 1
ATOM 675 N N . VAL A 1 102 ? 1.822 1.602 -8.301 1.00 95.50 102 VAL A N 1
ATOM 676 C CA . VAL A 1 102 ? 1.211 2.928 -8.157 1.00 95.50 102 VAL A CA 1
ATOM 677 C C . VAL A 1 102 ? -0.150 2.932 -8.839 1.00 95.50 102 VAL A C 1
ATOM 679 O O . VAL A 1 102 ? -0.285 2.470 -9.973 1.00 95.50 102 VAL A O 1
ATOM 682 N N . LEU A 1 103 ? -1.164 3.445 -8.146 1.00 92.31 103 LEU A N 1
ATOM 683 C CA . LEU A 1 103 ? -2.494 3.613 -8.714 1.00 92.31 103 LEU A CA 1
ATOM 684 C C . LEU A 1 103 ? -2.472 4.607 -9.883 1.00 92.31 103 LEU A C 1
ATOM 686 O O . LEU A 1 103 ? -1.718 5.583 -9.848 1.00 92.31 103 LEU A O 1
ATOM 690 N N . PRO A 1 104 ? -3.311 4.397 -10.913 1.00 87.75 104 PRO A N 1
ATOM 691 C CA . PRO A 1 104 ? -3.505 5.410 -11.938 1.00 87.75 104 PRO A CA 1
ATOM 692 C C . PRO A 1 104 ? -4.090 6.686 -11.316 1.00 87.75 104 PRO A C 1
ATOM 694 O O . PRO A 1 104 ? -4.825 6.623 -10.327 1.00 87.75 104 PRO A O 1
ATOM 697 N N . ARG A 1 105 ? -3.735 7.831 -11.904 1.00 74.44 105 ARG A N 1
ATOM 698 C CA . ARG A 1 105 ? -4.297 9.137 -11.540 1.00 74.44 105 ARG A CA 1
ATOM 699 C C . ARG A 1 105 ? -5.721 9.303 -12.054 1.00 74.44 105 ARG A C 1
ATOM 701 O O . ARG A 1 105 ? -6.012 8.757 -13.142 1.00 74.44 105 ARG A O 1
#

Organism: NCBI:txid2817475

Foldseek 3Di:
DDDDDDDDDDDDDDDDDDDDPPDPPPPPPPPQQAAEEEEEAPVVCVVCVVVVHHYQHDHDLVSLVVSQVPDDPSHQEYEYEPVSCVSCVVVCPDPSGHHYDYDDD

Sequence (105 aa):
MSSADVNEAETGSGPGGGTGGAGTDRGTGSNGTGTVAALGEPALLQGYRLAGAVLFPASSETEIRAAWSTLPDTVAAVVLTPAAAEVLAGDLADPSAPLTVVLPR